Protein 2RA4 (pdb70)

Foldseek 3Di:
DDDDDDFDEDPDADPDLDDLQQFQAWDWGDPPYPDIWIWTAGPVGDTHTHHPPDPSVVVSNVVND/DDDDDDFDEDDDADPDDDDLQQFQAKDWGDPVYPDIWIWTAGPVGDTHTHDCVDPVNVVSNVVND

Organism: Homo sapiens (NCBI:txid9606)

Secondary structure (DSSP, 8-state):
------EEE-SS--SS---GGGEEEEEEPPTTSSS--EEEEETTS-EEEE-TTSHHHHHHHHHH-/------EEE-SS--SS---GGGEEEEEEPPTTSSS--EEEEETTS-EEEE-TTSHHHHHHHHHH-

Solvent-accessible surface area: 8096 Å² total; per-residue (Å²): 159,53,36,49,88,26,22,58,0,1,50,50,57,11,69,90,122,0,61,57,132,92,6,136,41,56,86,70,12,52,117,136,14,78,99,132,0,0,10,0,98,6,115,175,29,102,65,0,0,0,31,22,172,86,162,39,0,94,73,14,38,179,134,48,82,158,57,39,37,90,27,17,55,0,2,43,53,58,3,72,94,123,0,59,58,130,90,7,143,44,58,86,72,14,57,118,139,13,79,67,138,0,0,10,0,100,5,112,175,32,106,60,0,0,0,27,21,182,63,164,35,0,82,62,16,29,156,137,56,73

B-factor: mean 31.72, std 11.49, range [17.0, 300.69]

Radius of gyration: 17.09 Å; Cα contacts (8 Å, |Δi|>4): 269; chains: 2; bounding box: 38×31×46 Å

InterPro domains:
  IPR000827 CC chemokine, conserved site [PS00472] (34-75)
  IPR001811 Chemokine interleukin-8-like domain [PF00048] (32-89)
  IPR001811 Chemokine interleukin-8-like domain [SM00199] (31-89)
  IPR036048 Chemokine interleukin-8-like superfamily [SSF54117] (27-97)
  IPR039809 Chemokine beta/gamma/delta [PTHR12015] (4-91)

GO terms:
  GO:0005102 signaling receptor binding (F, TAS)
  GO:0008009 chemokine activity (F, TAS)
  GO:0005576 extracellular region (C, TAS)
  GO:0006874 intracellular calcium ion homeostasis (P, TAS)
  GO:0006935 chemotaxis (P, TAS)
  GO:0006954 inflammatory response (P, TAS)
  GO:0007165 signal transduction (P, TAS)
  GO:0007267 cell-cell signaling (P, TAS)
  GO:0005515 protein binding (F, IPI)
  GO:0008009 chemokine activity (F, IDA)
  GO:0031640 killing of cells of another organism (P, IDA)
  GO:0048245 eosinophil chemotaxis (P, IDA)
  GO:0007010 cytoskeleton organization (P, IDA)
  GO:0061844 antimicrobial humoral immune response mediated by antimicrobial peptide (P, IDA)
  GO:0008360 regulation of cell shape (P, IDA)

Sequence (130 aa):
DALNVPSTCCFTFSSKKISLQRLKSYVITTSRCPQKAVIFRTKLGKEICADPKEKWVQNYMKHLGDALNVPSTCCFTFSSKKISLQRLKSYVITTSRCPQKAVIFRTKLGKEICADPKEKWVQNYMKHLG

Nearest PDB structures (foldseek):
  2ra4-assembly1_A  TM=1.016E+00  e=4.316E-13  Homo sapiens
  2x6l-assembly1_A  TM=9.483E-01  e=9.615E-08  Homo sapiens
  2x6l-assembly1_B  TM=9.562E-01  e=1.734E-07  Homo sapiens
  5cor-assembly1_I  TM=9.356E-01  e=1.424E-07  Homo sapiens
  2vxw-assembly1_B  TM=9.364E-01  e=9.518E-07  Homo sapiens

Structure (mmCIF, N/CA/C/O backbone):
data_2RA4
#
_entry.id   2RA4
#
_cell.length_a   74.673
_cell.length_b   74.673
_cell.length_c   51.650
_cell.angle_alpha   90.00
_cell.angle_beta   90.00
_cell.angle_gamma   90.00
#
_symmetry.space_group_name_H-M   'I 4'
#
loop_
_entity.id
_entity.type
_entity.pdbx_description
1 polymer 'Small-inducible cytokine A13'
2 non-polymer 'SULFATE ION'
3 non-polymer 'trifluoroacetic acid'
4 water water
#
loop_
_atom_site.group_PDB
_atom_site.id
_atom_site.type_symbol
_atom_site.label_atom_id
_atom_site.label_alt_id
_atom_site.label_comp_id
_atom_site.label_asym_id
_atom_site.lab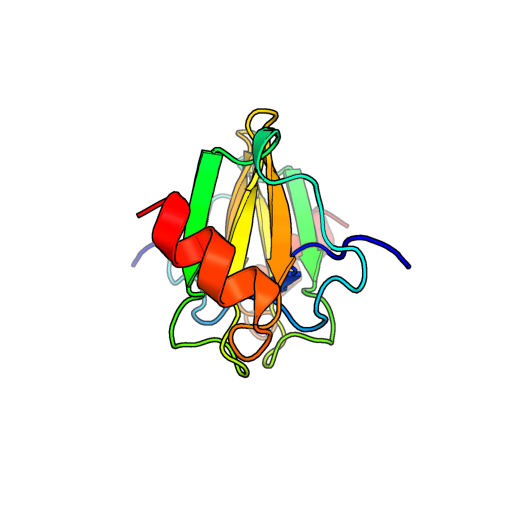el_entity_id
_atom_site.label_seq_id
_atom_site.pdbx_PDB_ins_code
_atom_site.Cartn_x
_atom_site.Cartn_y
_atom_site.Cartn_z
_atom_site.occupancy
_atom_site.B_iso_or_equiv
_atom_site.auth_seq_id
_atom_site.auth_comp_id
_atom_site.auth_asym_id
_atom_site.auth_atom_id
_atom_site.pdbx_PDB_model_num
ATOM 1 N N . ASP A 1 4 ? 26.251 11.288 11.662 1.00 32.69 3 ASP A N 1
ATOM 2 C CA . ASP A 1 4 ? 27.291 12.035 10.866 1.00 33.75 3 ASP A CA 1
ATOM 3 C C . ASP A 1 4 ? 27.383 13.489 11.303 1.00 32.49 3 ASP A C 1
ATOM 4 O O . ASP A 1 4 ? 26.382 14.089 11.708 1.00 33.09 3 ASP A O 1
ATOM 9 N N . ALA A 1 5 ? 28.577 14.072 11.223 1.00 31.21 4 ALA A N 1
ATOM 10 C CA . ALA A 1 5 ? 28.777 15.417 11.758 1.00 29.27 4 ALA A CA 1
ATOM 11 C C . ALA A 1 5 ? 29.968 16.015 11.078 1.00 28.30 4 ALA A C 1
ATOM 12 O O . ALA A 1 5 ? 30.741 15.312 10.438 1.00 28.86 4 ALA A O 1
ATOM 14 N N . LEU A 1 6 ? 30.077 17.327 11.185 1.00 26.55 5 LEU A N 1
ATOM 15 C CA . LEU A 1 6 ? 31.269 17.985 10.755 1.00 26.62 5 LEU A CA 1
ATOM 16 C C . LEU A 1 6 ? 32.285 17.849 11.873 1.00 26.15 5 LEU A C 1
ATOM 17 O O . LEU A 1 6 ? 31.942 17.858 13.087 1.00 26.61 5 LEU A O 1
ATOM 22 N N . ASN A 1 7 ? 33.549 17.733 11.499 1.00 25.29 6 ASN A N 1
ATOM 23 C CA . ASN A 1 7 ? 34.607 17.743 12.511 1.00 25.19 6 ASN A CA 1
ATOM 24 C C . ASN A 1 7 ? 35.505 18.920 12.211 1.00 25.62 6 ASN A C 1
ATOM 25 O O . ASN A 1 7 ? 35.590 19.339 11.045 1.00 26.16 6 ASN A O 1
ATOM 30 N N . VAL A 1 8 ? 36.108 19.463 13.245 1.00 24.71 7 VAL A N 1
ATOM 31 C CA . VAL A 1 8 ? 36.884 20.702 13.063 1.00 26.65 7 VAL A CA 1
ATOM 32 C C . VAL A 1 8 ? 38.339 20.522 13.501 1.00 25.56 7 VAL A C 1
ATOM 33 O O . VAL A 1 8 ? 38.656 19.558 14.236 1.00 26.85 7 VAL A O 1
ATOM 37 N N . PRO A 1 9 ? 39.227 21.428 13.059 1.00 26.21 8 PRO A N 1
ATOM 38 C CA . PRO A 1 9 ? 40.668 21.194 13.371 1.00 26.07 8 PRO A CA 1
ATOM 39 C C . PRO A 1 9 ? 41.080 21.363 14.834 1.00 25.76 8 PRO A C 1
ATOM 40 O O . PRO A 1 9 ? 40.319 21.965 15.661 1.00 27.45 8 PRO A O 1
ATOM 44 N N . SER A 1 10 ? 42.260 20.852 15.154 1.00 24.67 9 SER A N 1
ATOM 45 C CA . SER A 1 10 ? 42.884 20.969 16.468 1.00 25.68 9 SER A CA 1
ATOM 46 C C . SER A 1 10 ? 44.058 21.931 16.365 1.00 25.56 9 SER A C 1
ATOM 47 O O . SER A 1 10 ? 44.499 22.252 15.258 1.00 27.60 9 SER A O 1
ATOM 50 N N . THR A 1 11 ? 44.498 22.430 17.512 1.00 24.76 10 THR A N 1
ATOM 51 C CA . THR A 1 11 ? 45.561 23.394 17.531 1.00 26.57 10 THR A CA 1
ATOM 52 C C . THR A 1 11 ? 46.758 22.694 18.160 1.00 27.73 10 THR A C 1
ATOM 53 O O . THR A 1 11 ? 46.650 22.204 19.306 1.00 27.94 10 THR A O 1
ATOM 57 N N . CYS A 1 12 ? 47.896 22.675 17.467 1.00 26.39 11 CYS A N 1
ATOM 58 C CA . CYS A 1 12 ? 49.115 22.029 18.010 1.00 27.48 11 CYS A CA 1
ATOM 59 C C . CYS A 1 12 ? 50.312 22.966 17.896 1.00 29.16 11 CYS A C 1
ATOM 60 O O . CYS A 1 12 ? 50.297 23.837 17.018 1.00 29.66 11 CYS A O 1
ATOM 63 N N . CYS A 1 13 ? 51.301 22.813 18.792 1.00 26.33 12 CYS A N 1
ATOM 64 C CA . CYS A 1 13 ? 52.560 23.582 18.664 1.00 27.15 12 CYS A CA 1
ATOM 65 C C . CYS A 1 13 ? 53.699 22.655 18.177 1.00 28.60 12 CYS A C 1
ATOM 66 O O . CYS A 1 13 ? 53.913 21.609 18.769 1.00 29.99 12 CYS A O 1
ATOM 69 N N . PHE A 1 14 ? 54.444 23.026 17.140 1.00 27.45 13 PHE A N 1
ATOM 70 C CA . PHE A 1 14 ? 55.587 22.211 16.731 1.00 28.23 13 PHE A CA 1
ATOM 71 C C . PHE A 1 14 ? 56.917 22.930 16.933 1.00 28.34 13 PHE A C 1
ATOM 72 O O . PHE A 1 14 ? 57.958 22.341 16.693 1.00 28.91 13 PHE A O 1
ATOM 80 N N . THR A 1 15 ? 56.857 24.202 17.321 1.00 29.17 14 THR A N 1
ATOM 81 C CA . THR A 1 15 ? 58.029 24.964 17.707 1.00 30.31 14 THR A CA 1
ATOM 82 C C . THR A 1 15 ? 57.621 25.810 18.923 1.00 29.85 14 THR A C 1
ATOM 83 O O . THR A 1 15 ? 56.451 26.142 19.109 1.00 32.68 14 THR A O 1
ATOM 87 N N . PHE A 1 16 ? 58.599 26.088 19.759 1.00 30.09 15 PHE A N 1
ATOM 88 C CA . PHE A 1 16 ? 58.354 26.826 20.976 1.00 27.98 15 PHE A CA 1
ATOM 89 C C . PHE A 1 16 ? 58.957 28.216 20.880 1.00 28.74 15 PHE A C 1
ATOM 90 O O . PHE A 1 16 ? 60.066 28.389 20.362 1.00 29.38 15 PHE A O 1
ATOM 98 N N . SER A 1 17 ? 58.235 29.195 21.454 1.00 27.78 16 SER A N 1
ATOM 99 C CA . SER A 1 17 ? 58.761 30.571 21.472 1.00 29.88 16 SER A CA 1
ATOM 100 C C . SER A 1 17 ? 60.075 30.681 22.204 1.00 32.25 16 SER A C 1
ATOM 101 O O . SER A 1 17 ? 60.216 30.145 23.295 1.00 32.84 16 SER A O 1
ATOM 104 N N . SER A 1 18 ? 61.036 31.383 21.569 1.00 34.26 17 SER A N 1
ATOM 105 C CA . SER A 1 18 ? 62.351 31.691 22.164 1.00 37.40 17 SER A CA 1
ATOM 106 C C . SER A 1 18 ? 62.381 33.002 22.918 1.00 38.59 17 SER A C 1
ATOM 107 O O . SER A 1 18 ? 63.341 33.285 23.614 1.00 41.28 17 SER A O 1
ATOM 110 N N . LYS A 1 19 ? 61.379 33.842 22.711 1.00 38.70 18 LYS A N 1
ATOM 111 C CA . LYS A 1 19 ? 61.256 35.096 23.429 1.00 39.59 18 LYS A CA 1
ATOM 112 C C . LYS A 1 19 ? 60.402 34.840 24.639 1.00 39.45 18 LYS A C 1
ATOM 113 O O . LYS A 1 19 ? 59.352 34.240 24.520 1.00 38.97 18 LYS A O 1
ATOM 119 N N . LYS A 1 20 ? 60.838 35.318 25.791 1.00 38.13 19 LYS A N 1
ATOM 120 C CA . LYS A 1 20 ? 60.025 35.334 26.999 1.00 37.98 19 LYS A CA 1
ATOM 121 C C . LYS A 1 20 ? 59.228 36.641 26.994 1.00 37.01 19 LYS A C 1
ATOM 122 O O . LYS A 1 20 ? 59.757 37.698 27.307 1.00 38.77 19 LYS A O 1
ATOM 128 N N . ILE A 1 21 ? 57.969 36.548 26.608 1.00 34.71 20 ILE A N 1
ATOM 129 C CA . ILE A 1 21 ? 57.040 37.669 26.570 1.00 33.48 20 ILE A CA 1
ATOM 130 C C . ILE A 1 21 ? 56.751 38.195 27.982 1.00 31.69 20 ILE A C 1
ATOM 131 O O . ILE A 1 21 ? 56.840 37.446 28.946 1.00 32.86 20 ILE A O 1
ATOM 136 N N . SER A 1 22 ? 56.381 39.468 28.090 1.00 30.06 21 SER A N 1
ATOM 137 C CA . SER A 1 22 ? 56.011 40.083 29.355 1.00 30.40 21 SER A CA 1
ATOM 138 C C . SER A 1 22 ? 54.774 39.350 29.912 1.00 29.92 21 SER A C 1
ATOM 139 O O . SER A 1 22 ? 53.801 39.165 29.198 1.00 30.80 21 SER A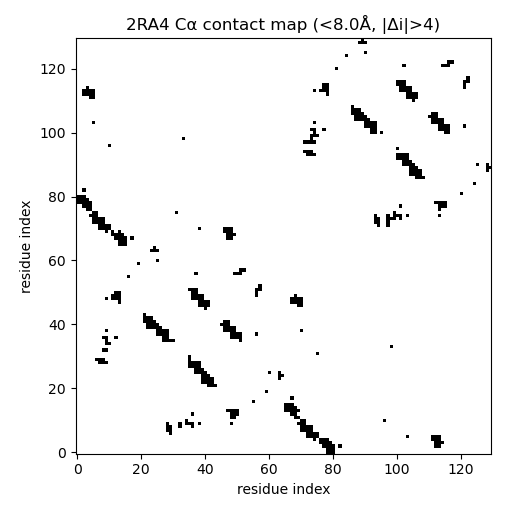 O 1
ATOM 142 N N . LEU A 1 23 ? 54.775 39.013 31.203 1.00 29.71 22 LEU A N 1
ATOM 143 C CA . LEU A 1 23 ? 53.611 38.355 31.786 1.00 27.25 22 LEU A CA 1
ATOM 144 C C . LEU A 1 23 ? 52.399 39.264 31.750 1.00 27.67 22 LEU A C 1
ATOM 145 O O . LEU A 1 23 ? 51.267 38.805 31.585 1.00 26.76 22 LEU A O 1
ATOM 150 N N . GLN A 1 24 ? 52.619 40.569 31.837 1.00 25.96 23 GLN A N 1
ATOM 151 C CA . GLN A 1 24 ? 51.477 41.527 31.771 1.00 26.83 23 GLN A CA 1
ATOM 152 C C . GLN A 1 24 ? 50.674 41.476 30.475 1.00 26.30 23 GLN A C 1
ATOM 153 O O . GLN A 1 24 ? 49.522 41.934 30.420 1.00 29.09 23 GLN A O 1
ATOM 164 N N . ARG A 1 25 ? 51.254 40.962 29.395 1.00 25.47 24 ARG A N 1
ATOM 165 C CA . ARG A 1 25 ? 50.490 40.831 28.158 1.00 25.36 24 ARG A CA 1
ATOM 166 C C . ARG A 1 25 ? 49.570 39.656 28.147 1.00 26.09 24 ARG A C 1
ATOM 167 O O . ARG A 1 25 ? 48.840 39.514 27.191 1.00 26.96 24 ARG A O 1
ATOM 175 N N . LEU A 1 26 ? 49.684 38.756 29.126 1.00 24.68 25 LEU A N 1
ATOM 176 C CA . LEU A 1 26 ? 48.967 37.480 29.037 1.00 26.36 25 LEU A CA 1
ATOM 177 C C . LEU A 1 26 ? 47.630 37.431 29.783 1.00 27.59 25 LEU A C 1
ATOM 178 O O . LEU A 1 26 ? 47.489 38.035 30.868 1.00 29.27 25 LEU A O 1
ATOM 183 N N . LYS A 1 27 ? 46.666 36.718 29.184 1.00 28.98 26 LYS A N 1
ATOM 184 C CA . LYS A 1 27 ? 45.317 36.561 29.704 1.00 30.42 26 LYS A CA 1
ATOM 185 C C . LYS A 1 27 ? 45.126 35.163 30.307 1.00 29.61 26 LYS A C 1
ATOM 186 O O . LYS A 1 27 ? 44.480 34.993 31.352 1.00 29.40 26 LYS A O 1
ATOM 197 N N . SER A 1 28 ? 45.689 34.142 29.673 1.00 28.28 27 SER A N 1
ATOM 198 C CA . SER A 1 28 ? 45.375 32.783 30.079 1.00 28.37 27 SER A CA 1
ATOM 199 C C . SER A 1 28 ? 46.320 31.838 29.355 1.00 27.47 27 SER A C 1
ATOM 200 O O . SER A 1 28 ? 47.136 32.279 28.518 1.00 27.15 27 SER A O 1
ATOM 203 N N . TYR A 1 29 ? 46.220 30.557 29.718 1.00 27.85 28 TYR A N 1
ATOM 204 C CA . TYR A 1 29 ? 46.956 29.535 28.993 1.00 25.95 28 TYR A CA 1
ATOM 205 C C . TYR A 1 29 ? 46.109 28.263 28.912 1.00 26.48 28 TYR A C 1
ATOM 206 O O . TYR A 1 29 ? 45.226 28.050 29.736 1.00 26.58 28 TYR A O 1
ATOM 215 N N . VAL A 1 30 ? 46.468 27.435 27.938 1.00 26.25 29 VAL A N 1
ATOM 216 C CA . VAL A 1 30 ? 45.929 26.082 27.821 1.00 26.18 29 VAL A CA 1
ATOM 217 C C . VAL A 1 30 ? 47.060 25.112 27.519 1.00 25.71 29 VAL A C 1
ATOM 218 O O . VAL A 1 30 ? 48.090 25.519 26.976 1.00 28.20 29 VAL A O 1
ATOM 222 N N . ILE A 1 31 ? 46.877 23.833 27.860 1.00 26.27 30 ILE A N 1
ATOM 223 C CA . ILE A 1 31 ? 47.829 22.820 27.376 1.00 26.38 30 ILE A CA 1
ATOM 224 C C . ILE A 1 31 ? 47.184 22.222 26.099 1.00 28.76 30 ILE A C 1
ATOM 225 O O . ILE A 1 31 ? 45.947 22.032 26.076 1.00 28.53 30 ILE A O 1
ATOM 230 N N . THR A 1 32 ? 47.979 21.953 25.062 1.00 26.77 31 THR A N 1
ATOM 231 C CA . THR A 1 32 ? 47.409 21.421 23.820 1.00 27.18 31 THR A CA 1
ATOM 232 C C . THR A 1 32 ? 46.692 20.101 24.021 1.00 27.77 31 THR A C 1
ATOM 233 O O . THR A 1 32 ? 47.009 19.310 24.976 1.00 28.08 31 THR A O 1
ATOM 237 N N . THR A 1 33 ? 45.741 19.849 23.132 1.00 27.37 32 THR A N 1
ATOM 238 C CA . THR A 1 33 ? 45.079 18.548 23.137 1.00 29.07 32 THR A CA 1
ATOM 239 C C . THR A 1 33 ? 46.048 17.382 23.223 1.00 29.07 32 THR A C 1
ATOM 240 O O . THR A 1 33 ? 47.157 17.363 22.627 1.00 30.17 32 THR A O 1
ATOM 244 N N . SER A 1 34 ? 45.612 16.316 23.903 1.00 31.75 33 SER A N 1
ATOM 245 C CA . SER A 1 34 ? 46.466 15.154 24.022 1.00 31.69 33 SER A CA 1
ATOM 246 C C . SER A 1 34 ? 46.790 14.449 22.685 1.00 32.58 33 SER A C 1
ATOM 247 O O . SER A 1 34 ? 47.710 13.656 22.614 1.00 32.83 33 SER A O 1
ATOM 250 N N . ARG A 1 35 ? 46.048 14.776 21.640 1.00 32.09 34 ARG A N 1
ATOM 251 C CA . ARG A 1 35 ? 46.287 14.222 20.315 1.00 32.21 34 ARG A CA 1
ATOM 252 C C . ARG A 1 35 ? 47.584 14.734 19.630 1.00 31.68 34 ARG A C 1
ATOM 253 O O . ARG A 1 35 ? 48.110 14.101 18.687 1.00 30.02 34 ARG A O 1
ATOM 268 N N . CYS A 1 36 ? 48.083 15.886 20.070 1.00 30.67 35 CYS A N 1
ATOM 269 C CA . CYS A 1 36 ? 49.247 16.502 19.423 1.00 30.61 35 CYS A CA 1
ATOM 270 C C . CYS A 1 36 ? 50.455 15.633 19.697 1.00 32.68 35 CYS A C 1
ATOM 271 O O . CYS A 1 36 ? 50.559 15.049 20.786 1.00 33.64 35 CYS A O 1
ATOM 274 N N . PRO A 1 37 ? 51.376 15.566 18.730 1.00 32.51 36 PRO A N 1
ATOM 275 C CA . PRO A 1 37 ? 52.602 14.792 18.922 1.00 32.94 36 PRO A CA 1
ATOM 276 C C . PRO A 1 37 ? 53.447 15.246 20.122 1.00 34.07 36 PRO A C 1
ATOM 277 O O . PRO A 1 37 ? 54.105 14.405 20.732 1.00 33.77 36 PRO A O 1
ATOM 281 N N . GLN A 1 38 ? 53.478 16.546 20.435 1.00 34.51 37 GLN A N 1
ATOM 282 C CA . GLN A 1 38 ? 54.265 17.021 21.562 1.00 37.44 37 GLN A CA 1
ATOM 283 C C . GLN A 1 38 ? 53.387 17.926 22.432 1.00 34.32 37 GLN A C 1
ATOM 284 O O . GLN A 1 38 ? 52.540 18.663 21.909 1.00 36.03 37 GLN A O 1
ATOM 290 N N . LYS A 1 39 ? 53.533 17.792 23.742 1.00 32.51 38 LYS A N 1
ATOM 291 C CA . LYS A 1 39 ? 52.836 18.658 24.699 1.00 31.22 38 LYS A CA 1
ATOM 292 C C . LYS A 1 39 ? 53.379 20.106 24.611 1.00 29.08 38 LYS A C 1
ATOM 293 O O . LYS A 1 39 ? 54.600 20.325 24.559 1.00 29.30 38 LYS A O 1
ATOM 299 N N . ALA A 1 40 ? 52.455 21.071 24.658 1.00 28.84 39 ALA A N 1
ATOM 300 C CA . ALA A 1 40 ? 52.858 22.443 24.610 1.00 26.55 39 ALA A CA 1
ATOM 301 C C . ALA A 1 40 ? 51.894 23.259 25.382 1.00 26.97 39 ALA A C 1
ATOM 302 O O . ALA A 1 40 ? 50.777 22.824 25.631 1.00 26.93 39 ALA A O 1
ATOM 304 N N . VAL A 1 41 ? 52.387 24.407 25.811 1.00 24.67 40 VAL A N 1
ATOM 305 C CA . VAL A 1 41 ? 51.523 25.426 26.432 1.00 26.12 40 VAL A CA 1
ATOM 306 C C . VAL A 1 41 ? 51.184 26.430 25.349 1.00 26.76 40 VAL A C 1
ATOM 307 O O . VAL A 1 41 ? 52.075 26.830 24.572 1.00 28.19 40 VAL A O 1
ATOM 311 N N . ILE A 1 42 ? 49.935 26.874 25.262 1.00 26.07 41 ILE A N 1
ATOM 312 C CA . ILE A 1 42 ? 49.633 28.023 24.396 1.00 26.74 41 ILE A CA 1
ATOM 313 C C . ILE A 1 42 ? 49.162 29.149 25.322 1.00 27.16 41 ILE A C 1
ATOM 314 O O . ILE A 1 42 ? 48.189 28.967 26.094 1.00 26.18 41 ILE A O 1
ATOM 319 N N . PHE A 1 43 ? 49.926 30.238 25.351 1.00 26.40 42 PHE A N 1
ATOM 320 C CA . PHE A 1 43 ? 49.489 31.414 26.041 1.00 25.27 42 PHE A CA 1
ATOM 321 C C . PHE A 1 43 ? 48.565 32.227 25.152 1.00 27.00 42 PHE A C 1
ATOM 322 O O . PHE A 1 43 ? 48.828 32.364 23.951 1.00 28.54 42 PHE A O 1
ATOM 330 N N . ARG A 1 44 ? 47.508 32.801 25.750 1.00 26.79 43 ARG A N 1
ATOM 331 C CA . ARG A 1 44 ? 46.665 33.720 24.982 1.00 28.06 43 ARG A CA 1
ATOM 332 C C . ARG A 1 44 ? 46.918 35.124 25.525 1.00 27.01 43 ARG A C 1
ATOM 333 O O . ARG A 1 44 ? 46.834 35.349 26.757 1.00 27.44 43 ARG A O 1
ATOM 341 N N . THR A 1 45 ? 47.271 36.072 24.645 1.00 27.42 44 THR A N 1
ATOM 342 C CA . THR A 1 4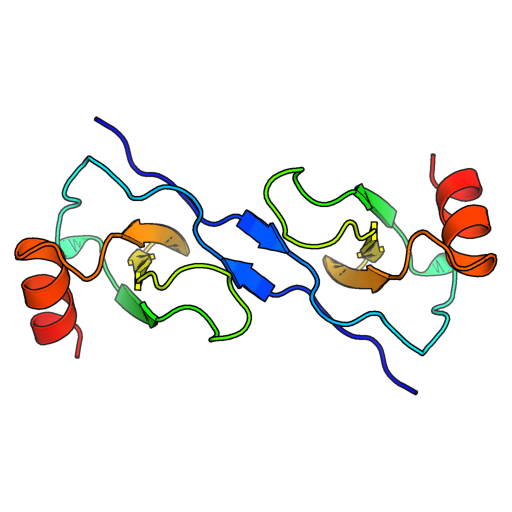5 ? 47.547 37.415 25.139 1.00 26.74 44 THR A CA 1
ATOM 343 C C . THR A 1 45 ? 46.210 38.171 25.254 1.00 25.64 44 THR A C 1
ATOM 344 O O . THR A 1 45 ? 45.207 37.764 24.641 1.00 26.78 44 THR A O 1
ATOM 348 N N . LYS A 1 46 ? 46.205 39.278 26.002 1.00 24.19 45 LYS A N 1
ATOM 349 C CA . LYS A 1 46 ? 45.018 40.110 26.176 1.00 25.82 45 LYS A CA 1
ATOM 350 C C . LYS A 1 46 ? 44.539 40.643 24.844 1.00 26.95 45 LYS A C 1
ATOM 351 O O . LYS A 1 46 ? 43.359 41.047 24.729 1.00 28.53 45 LYS A O 1
ATOM 357 N N . LEU A 1 47 ? 45.435 40.716 23.859 1.00 25.52 46 LEU A N 1
ATOM 358 C CA . LEU A 1 47 ? 44.975 41.189 22.543 1.00 25.12 46 LEU A CA 1
ATOM 359 C C . LEU A 1 47 ? 44.562 40.035 21.614 1.00 27.30 46 LEU A C 1
ATOM 360 O O . LEU A 1 47 ? 44.143 40.285 20.496 1.00 28.78 46 LEU A O 1
ATOM 365 N N . GLY A 1 48 ? 44.651 38.816 22.094 1.00 28.43 47 GLY A N 1
ATOM 366 C CA . GLY A 1 48 ? 44.099 37.669 21.336 1.00 30.49 47 GLY A CA 1
ATOM 367 C C . GLY A 1 48 ? 45.137 36.825 20.620 1.00 31.96 47 GLY A C 1
ATOM 368 O O . GLY A 1 48 ? 44.761 35.844 19.977 1.00 33.77 47 GLY A O 1
ATOM 369 N N . LYS A 1 49 ? 46.427 37.136 20.752 1.00 30.40 48 LYS A N 1
ATOM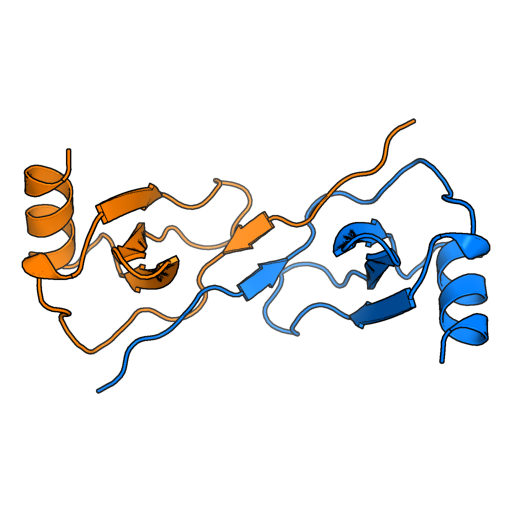 370 C CA . LYS A 1 49 ? 47.464 36.391 19.980 1.00 30.25 48 LYS A CA 1
ATOM 371 C C . LYS A 1 49 ? 47.623 35.043 20.731 1.00 30.78 48 LYS A C 1
ATOM 372 O O . LYS A 1 49 ? 47.483 35.022 21.945 1.00 32.26 48 LYS A O 1
ATOM 378 N N . GLU A 1 50 ? 47.946 33.969 20.021 1.00 30.08 49 GLU A N 1
ATOM 379 C CA . GLU A 1 50 ? 48.274 32.680 20.669 1.00 28.89 49 GLU A CA 1
ATOM 380 C C . GLU A 1 50 ? 49.768 32.463 20.514 1.00 29.51 49 GLU A C 1
ATOM 381 O O . GLU A 1 50 ? 50.271 32.590 19.377 1.00 29.66 49 GLU A O 1
ATOM 387 N N . ILE A 1 51 ? 50.447 32.125 21.630 1.00 25.45 50 ILE A N 1
ATOM 388 C CA . ILE A 1 51 ? 51.903 31.947 21.626 1.00 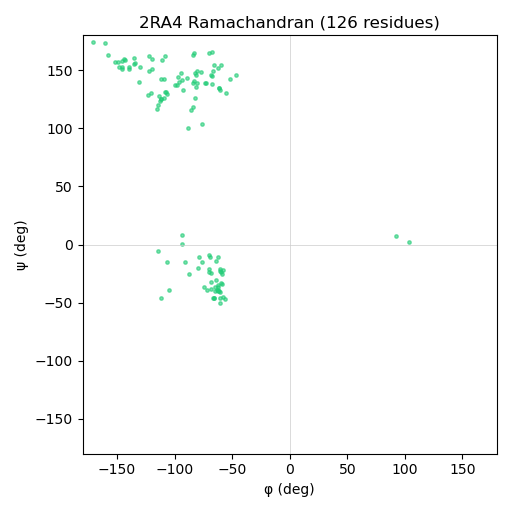27.58 50 ILE A CA 1
ATOM 389 C C . ILE A 1 51 ? 52.235 30.523 22.123 1.00 26.40 50 ILE A C 1
ATOM 390 O O . ILE A 1 51 ? 51.776 30.153 23.204 1.00 28.71 50 ILE A O 1
ATOM 395 N N . CYS A 1 52 ? 53.046 29.798 21.355 1.00 25.85 51 CYS A N 1
ATOM 396 C CA . CYS A 1 52 ? 53.497 28.455 21.746 1.00 26.62 51 CYS A CA 1
ATOM 397 C C . CYS A 1 52 ? 54.655 28.565 22.730 1.00 25.33 51 CYS A C 1
ATOM 398 O O . CYS A 1 52 ? 55.594 29.385 22.516 1.00 25.95 51 CYS A O 1
ATOM 401 N N . ALA A 1 53 ? 54.663 27.717 23.764 1.00 24.56 52 ALA A N 1
ATOM 402 C CA . ALA A 1 53 ? 55.760 27.757 24.739 1.00 25.61 52 ALA A CA 1
ATOM 403 C C . ALA A 1 53 ? 56.032 26.396 25.294 1.00 24.95 52 ALA A C 1
ATOM 404 O O . ALA A 1 53 ? 55.136 25.529 25.301 1.00 26.20 52 ALA A O 1
ATOM 406 N N . ASP A 1 54 ? 57.287 26.190 25.712 1.00 23.02 53 ASP A N 1
ATOM 407 C CA . ASP A 1 54 ? 57.754 24.867 26.119 1.00 24.68 53 ASP A CA 1
ATOM 408 C C . ASP A 1 54 ? 57.358 24.649 27.585 1.00 23.14 53 ASP A C 1
ATOM 409 O O . ASP A 1 54 ? 57.778 25.355 28.436 1.00 22.08 53 ASP A O 1
ATOM 414 N N . PRO A 1 55 ? 56.537 23.643 27.879 1.00 24.73 54 PRO A N 1
ATOM 415 C CA . PRO A 1 55 ? 56.120 23.354 29.260 1.00 25.76 54 PRO A CA 1
ATOM 416 C C . PRO A 1 55 ? 57.275 23.071 30.223 1.00 24.61 54 PRO A C 1
ATOM 417 O O . PRO A 1 55 ? 57.114 23.159 31.478 1.00 23.64 54 PRO A O 1
ATOM 421 N N . LYS A 1 56 ? 58.443 22.667 29.690 1.00 23.11 55 LYS A N 1
ATOM 422 C CA . LYS A 1 56 ? 59.596 22.345 30.509 1.00 22.38 55 LYS A CA 1
ATOM 423 C C . LYS A 1 56 ? 60.371 23.584 30.983 1.00 22.29 55 LYS A C 1
ATOM 424 O O . LYS A 1 56 ? 61.133 23.526 31.922 1.00 24.78 55 LYS A O 1
ATOM 435 N N . GLU A 1 57 ? 60.190 24.720 30.305 1.00 22.06 56 GLU A N 1
ATOM 436 C CA . GLU A 1 57 ? 60.989 25.943 30.665 1.00 23.55 56 GLU A CA 1
ATOM 437 C C . GLU A 1 57 ? 60.540 26.588 31.992 1.00 23.48 56 GLU A C 1
ATOM 438 O O . GLU A 1 57 ? 59.338 26.745 32.266 1.00 23.98 56 GLU A O 1
ATOM 444 N N . LYS A 1 58 ? 61.505 27.030 32.805 1.00 23.14 57 LYS A N 1
ATOM 445 C CA . LYS A 1 58 ? 61.177 27.620 34.116 1.00 22.32 57 LYS A CA 1
ATOM 446 C C . LYS A 1 58 ? 60.206 28.813 33.920 1.00 24.03 57 LYS A C 1
ATOM 447 O O . LYS A 1 58 ? 59.244 28.951 34.661 1.00 25.73 57 LYS A O 1
ATOM 453 N N . TRP A 1 59 ? 60.484 29.699 32.976 1.00 24.70 58 TRP A N 1
ATOM 454 C CA . TRP A 1 59 ? 59.610 30.898 32.848 1.00 25.51 58 TRP A CA 1
ATOM 455 C C . TRP A 1 59 ? 58.188 30.562 32.516 1.00 25.66 58 TRP A C 1
ATOM 456 O O . TRP A 1 59 ? 57.273 31.197 33.037 1.00 27.05 58 TRP A O 1
ATOM 467 N N . VAL A 1 60 ? 58.006 29.534 31.686 1.00 24.51 59 VAL A N 1
ATOM 468 C CA . VAL A 1 60 ? 56.687 29.119 31.232 1.00 23.24 59 VAL A CA 1
ATOM 469 C C . VAL A 1 60 ? 55.944 28.590 32.457 1.00 23.19 59 VAL A C 1
ATOM 470 O O . VAL A 1 60 ? 54.793 28.981 32.707 1.00 24.69 59 VAL A O 1
ATOM 474 N N . GLN A 1 61 ? 56.612 27.758 33.240 1.00 22.39 60 GLN A N 1
ATOM 475 C CA . GLN A 1 61 ? 56.018 27.238 34.482 1.00 23.06 60 GLN A CA 1
ATOM 476 C C . GLN A 1 61 ? 55.653 28.321 35.482 1.00 24.47 60 GLN A C 1
ATOM 477 O O . GLN A 1 61 ? 54.551 28.286 36.055 1.00 25.78 60 GLN A O 1
ATOM 483 N N . ASN A 1 62 ? 56.511 29.318 35.634 1.00 25.95 61 ASN A N 1
ATOM 484 C CA . ASN A 1 62 ? 56.233 30.410 36.570 1.00 26.38 61 ASN A CA 1
ATOM 485 C C . ASN A 1 62 ? 55.012 31.169 36.066 1.00 25.98 61 ASN A C 1
ATOM 486 O O . ASN A 1 62 ? 54.139 31.566 36.855 1.00 26.65 61 ASN A O 1
ATOM 495 N N . TYR A 1 63 ? 54.913 31.366 34.734 1.00 24.51 62 TYR A N 1
ATOM 496 C CA . TYR A 1 63 ? 53.776 32.113 34.214 1.00 24.98 62 TYR A CA 1
ATOM 497 C C . TYR A 1 63 ? 52.503 31.329 34.403 1.00 25.96 62 TYR A C 1
ATOM 498 O O . TYR A 1 63 ? 51.480 31.937 34.693 1.00 26.88 62 TYR A O 1
ATOM 507 N N . MET A 1 64 ? 52.547 30.000 34.226 1.00 24.56 63 MET A N 1
ATOM 508 C CA . MET A 1 64 ? 51.346 29.176 34.391 1.00 26.07 63 MET A CA 1
ATOM 509 C C . MET A 1 64 ? 50.862 29.285 35.840 1.00 27.14 63 MET A C 1
ATOM 510 O O . MET A 1 64 ? 49.656 29.369 36.093 1.00 27.87 63 MET A O 1
ATOM 519 N N . LYS A 1 65 ? 51.803 29.316 36.774 1.00 27.08 64 LYS A N 1
ATOM 520 C CA . LYS A 1 65 ? 51.454 29.475 38.215 1.00 28.38 64 LYS A CA 1
ATOM 521 C C . LYS A 1 65 ? 50.782 30.825 38.438 1.00 29.24 64 LYS A C 1
ATOM 522 O O . LYS A 1 65 ? 49.828 30.915 39.244 1.00 30.45 64 LYS A O 1
ATOM 528 N N . HIS A 1 66 ? 51.247 31.877 37.774 1.00 28.64 65 HIS A N 1
ATOM 529 C CA . HIS A 1 66 ? 50.606 33.189 38.001 1.00 29.74 65 HIS A CA 1
ATOM 530 C C . HIS A 1 66 ? 49.241 33.266 37.387 1.00 31.09 65 HIS A C 1
ATOM 531 O O . HIS A 1 66 ? 48.306 33.797 38.008 1.00 33.67 65 HIS A O 1
ATOM 544 N N . LEU A 1 67 ? 49.080 32.697 36.200 1.00 31.79 66 LEU A N 1
ATOM 545 C CA . LEU A 1 67 ? 47.842 32.799 35.477 1.00 33.28 66 LEU A CA 1
ATOM 546 C C . LEU A 1 67 ? 46.721 31.920 36.043 1.00 36.06 66 LEU A C 1
ATOM 547 O O . LEU A 1 67 ? 45.554 32.342 36.066 1.00 38.39 66 LEU A O 1
ATOM 552 N N . GLY A 1 68 ? 47.069 30.735 36.530 1.00 38.33 67 GLY A N 1
ATOM 553 C CA . GLY A 1 68 ? 46.083 29.809 37.106 1.00 40.63 67 GLY A CA 1
ATOM 554 C C . GLY A 1 68 ? 45.359 28.909 36.092 1.00 42.57 67 GLY A C 1
ATOM 555 O O . GLY A 1 68 ? 45.207 29.226 34.882 1.00 44.24 67 GLY A O 1
ATOM 556 N N . ASP B 1 4 ? 65.522 36.132 18.547 1.00 30.97 3 ASP B N 1
ATOM 557 C CA . ASP B 1 4 ? 64.435 35.461 19.359 1.00 30.70 3 ASP B CA 1
ATOM 558 C C . ASP B 1 4 ? 63.066 36.009 18.997 1.00 29.52 3 ASP B C 1
ATOM 559 O O . ASP B 1 4 ? 62.902 37.213 18.808 1.00 29.28 3 ASP B O 1
ATOM 564 N N . ALA B 1 5 ? 62.077 35.120 18.945 1.00 27.61 4 ALA B N 1
ATOM 565 C CA . ALA B 1 5 ? 60.794 35.469 18.339 1.00 26.37 4 ALA B CA 1
ATOM 566 C C . ALA B 1 5 ? 59.751 34.635 19.019 1.00 24.72 4 ALA B C 1
ATOM 567 O O . ALA B 1 5 ? 60.049 33.607 19.661 1.00 26.41 4 ALA B O 1
ATOM 569 N N . LEU B 1 6 ? 58.534 35.126 18.951 1.00 23.70 5 LEU B N 1
ATOM 570 C CA . LEU B 1 6 ? 57.416 34.328 19.379 1.00 21.87 5 LEU B CA 1
ATOM 571 C C . LEU B 1 6 ? 57.060 33.379 18.266 1.00 23.65 5 LEU B C 1
ATOM 572 O O . LEU B 1 6 ? 57.161 33.745 17.078 1.00 23.20 5 LEU B O 1
ATOM 577 N N . ASN B 1 7 ? 56.549 32.198 18.614 1.00 23.61 6 ASN B N 1
ATOM 578 C CA . ASN B 1 7 ? 56.079 31.245 17.592 1.00 25.78 6 ASN B CA 1
ATOM 579 C C . ASN B 1 7 ? 54.612 30.963 17.907 1.00 26.13 6 ASN B C 1
ATOM 580 O O . ASN B 1 7 ? 54.216 31.030 19.081 1.00 24.98 6 ASN B O 1
ATOM 585 N N . VAL B 1 8 ? 53.823 30.684 16.876 1.00 26.23 7 VAL B N 1
ATOM 586 C CA . VAL B 1 8 ? 52.382 30.524 17.034 1.00 26.01 7 VAL B CA 1
ATOM 587 C C . VAL B 1 8 ? 51.929 29.113 16.603 1.00 25.76 7 VAL B C 1
ATOM 588 O O . VAL B 1 8 ? 52.687 28.375 15.875 1.00 26.39 7 VAL B O 1
ATOM 592 N N . PRO B 1 9 ? 50.764 28.705 17.079 1.00 25.58 8 PRO B N 1
ATOM 593 C CA . PRO B 1 9 ? 50.335 27.325 16.782 1.00 25.87 8 PRO B CA 1
ATOM 594 C C . PRO B 1 9 ? 50.015 27.028 15.327 1.00 27.58 8 PRO B C 1
ATOM 595 O O . PRO B 1 9 ? 49.765 27.969 14.512 1.00 28.42 8 PRO B O 1
ATOM 599 N N . SER B 1 10 ? 49.925 25.716 15.050 1.00 26.17 9 SER B N 1
ATOM 600 C CA . SER B 1 10 ? 49.613 25.154 13.742 1.00 28.63 9 SER B CA 1
ATOM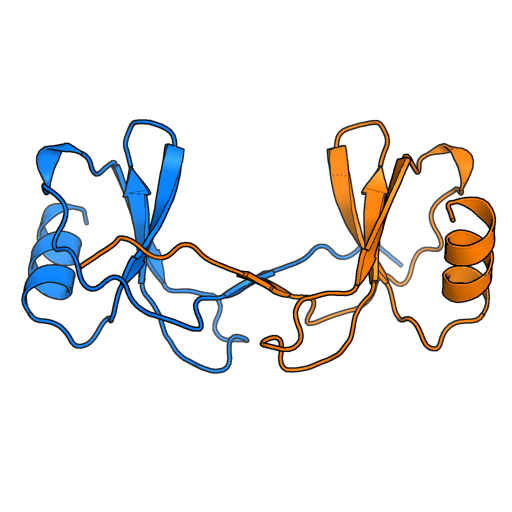 601 C C . SER B 1 10 ? 48.221 24.533 13.879 1.00 27.60 9 SER B C 1
ATOM 602 O O . SER B 1 10 ? 47.737 24.244 14.998 1.00 29.76 9 SER B O 1
ATOM 605 N N . THR B 1 11 ?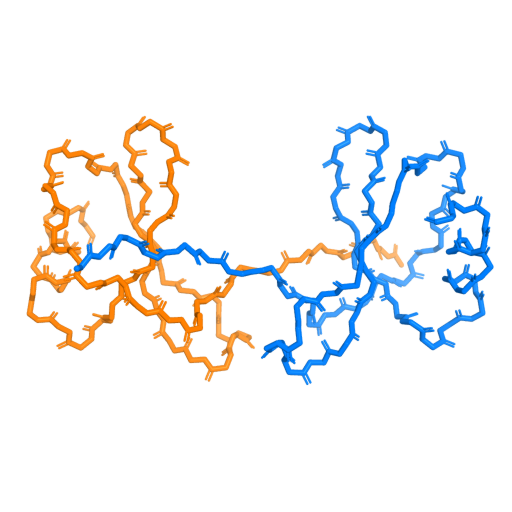 47.569 24.362 12.738 1.00 26.4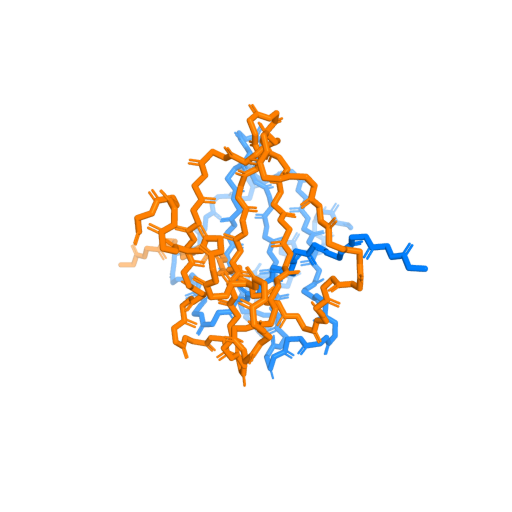4 10 THR B N 1
ATOM 606 C CA . THR B 1 11 ? 46.242 23.795 12.703 1.00 26.89 10 THR B CA 1
ATOM 607 C C . THR B 1 11 ? 46.280 22.439 12.050 1.00 27.14 10 THR B C 1
ATOM 608 O O . THR B 1 11 ? 46.793 22.306 10.927 1.00 28.29 10 THR B O 1
ATOM 612 N N . CYS B 1 12 ? 45.769 21.418 12.747 1.00 26.86 11 CYS B N 1
ATOM 613 C CA . CYS B 1 12 ? 45.863 20.050 12.171 1.00 27.05 11 CYS B CA 1
ATOM 614 C C . CYS B 1 12 ? 44.527 19.384 12.356 1.00 28.24 11 CYS B C 1
ATOM 615 O O . CYS B 1 12 ? 43.726 19.766 13.244 1.00 29.57 11 CYS B O 1
ATOM 618 N N . CYS B 1 13 ? 44.311 18.349 11.559 1.00 26.16 12 CYS B N 1
ATOM 619 C CA . CYS B 1 13 ? 43.070 17.556 11.696 1.00 25.84 12 CYS B CA 1
ATOM 620 C C . CYS B 1 13 ? 43.344 16.163 12.164 1.00 26.42 12 CYS B C 1
ATOM 621 O O . CYS B 1 13 ? 44.111 15.442 11.532 1.00 26.82 12 CYS B O 1
ATOM 624 N N . PHE B 1 14 ? 42.671 15.719 13.222 1.00 25.93 13 PHE B N 1
ATOM 625 C CA . PHE B 1 14 ? 42.893 14.367 13.727 1.00 25.59 13 PHE B CA 1
ATOM 626 C C . PHE B 1 14 ? 41.746 13.403 13.412 1.00 25.51 13 PHE B C 1
ATOM 627 O O . PHE B 1 14 ? 41.850 12.200 13.597 1.00 26.26 13 PHE B O 1
ATOM 635 N N . THR B 1 15 ? 40.614 14.000 13.026 1.00 27.24 14 THR B N 1
ATOM 636 C CA . THR B 1 15 ? 39.431 13.227 12.608 1.00 28.06 14 THR B CA 1
ATOM 637 C C . THR B 1 15 ? 38.841 13.969 11.396 1.00 28.69 14 THR B C 1
ATOM 638 O O . THR B 1 15 ? 39.059 15.182 11.246 1.00 31.25 14 THR B O 1
ATOM 642 N N . PHE B 1 16 ? 38.158 13.235 10.519 1.00 28.43 15 PHE B N 1
ATOM 643 C CA . PHE B 1 16 ? 37.651 13.781 9.262 1.00 28.35 15 PHE B CA 1
ATOM 644 C C . PHE B 1 16 ? 36.147 13.818 9.346 1.00 29.32 15 PHE B C 1
ATOM 645 O O . PHE B 1 16 ? 35.521 12.871 9.854 1.00 30.10 15 PHE B O 1
ATOM 653 N N . SER B 1 17 ? 35.555 14.861 8.781 1.00 30.32 16 SER B N 1
ATOM 654 C CA . SER B 1 17 ? 34.100 15.002 8.771 1.00 29.47 16 SER B CA 1
ATOM 655 C C . SER B 1 17 ? 33.420 13.871 8.039 1.00 31.53 16 SER B C 1
ATOM 656 O O . SER B 1 17 ? 33.845 13.492 6.934 1.00 31.62 16 SER B O 1
ATOM 659 N N . SER B 1 18 ? 32.351 13.340 8.663 1.00 33.14 17 SER B N 1
ATOM 660 C CA . SER B 1 18 ? 31.483 12.338 8.040 1.00 35.05 17 SER B CA 1
ATOM 661 C C . SER B 1 18 ? 30.341 12.927 7.200 1.00 36.41 17 SER B C 1
ATOM 662 O O . SER B 1 18 ? 29.818 12.251 6.310 1.00 38.07 17 SER B O 1
ATOM 665 N N . LYS B 1 19 ? 29.923 14.144 7.510 1.00 36.87 18 LYS B N 1
ATOM 666 C CA . LYS B 1 19 ? 28.898 14.806 6.723 1.00 37.96 18 LYS B CA 1
ATOM 667 C C . LYS B 1 19 ? 29.524 15.445 5.506 1.00 36.98 18 LYS B C 1
ATOM 668 O O . LYS B 1 19 ? 30.457 16.235 5.640 1.00 37.56 18 LYS B O 1
ATOM 674 N N . LYS B 1 20 ? 29.022 15.129 4.325 1.00 36.59 19 LYS B N 1
ATOM 675 C CA . LYS B 1 20 ? 29.358 15.918 3.137 1.00 37.03 19 LYS B CA 1
ATOM 676 C C . LYS B 1 20 ? 28.588 17.244 3.146 1.00 36.86 19 LYS B C 1
ATOM 677 O O . LYS B 1 20 ? 27.401 17.275 2.821 1.00 37.63 19 LYS B O 1
ATOM 683 N N . ILE B 1 21 ? 29.278 18.324 3.489 1.00 35.91 20 ILE B N 1
ATOM 684 C CA . ILE B 1 21 ? 28.696 19.670 3.536 1.00 34.94 20 ILE B CA 1
ATOM 685 C C . ILE B 1 21 ? 28.311 20.121 2.129 1.00 33.44 20 ILE B C 1
ATOM 686 O O . ILE B 1 21 ? 28.956 19.740 1.156 1.00 33.01 20 ILE B O 1
ATOM 691 N N . SER B 1 22 ? 27.277 20.940 2.028 1.00 31.29 21 SER B N 1
ATOM 692 C CA . SER B 1 22 ? 26.931 21.602 0.791 1.00 31.00 21 SER B CA 1
ATOM 693 C C . SER B 1 22 ? 28.094 22.416 0.192 1.00 30.24 21 SER B C 1
ATOM 694 O O . SER B 1 22 ? 28.715 23.246 0.861 1.00 28.51 21 SER B O 1
ATOM 697 N N . LEU B 1 23 ? 28.380 22.223 -1.091 1.00 29.58 22 LEU B N 1
ATOM 698 C CA . LEU B 1 23 ? 29.427 23.021 -1.725 1.00 28.87 22 LEU B CA 1
ATOM 699 C C . LEU B 1 23 ? 29.158 24.538 -1.685 1.00 28.44 22 LEU B C 1
ATOM 700 O O . LEU B 1 23 ? 30.103 25.340 -1.548 1.00 28.72 22 LEU B O 1
ATOM 705 N N . GLN B 1 24 ? 27.882 24.929 -1.753 1.00 27.19 23 GLN B N 1
ATOM 706 C CA . GLN B 1 24 ? 27.488 26.347 -1.730 1.00 27.87 23 GLN B CA 1
ATOM 707 C C . GLN B 1 24 ? 27.912 27.048 -0.445 1.00 27.60 23 GLN B C 1
ATOM 708 O O . GLN B 1 24 ? 28.030 28.263 -0.425 1.00 29.74 23 GLN B O 1
ATOM 719 N N . ARG B 1 25 ? 28.121 26.290 0.635 1.00 26.50 24 ARG B N 1
ATOM 720 C CA . ARG B 1 25 ? 28.566 26.882 1.906 1.00 27.03 24 ARG B CA 1
ATOM 721 C C . ARG B 1 25 ? 30.035 27.265 1.925 1.00 26.20 24 ARG B C 1
ATOM 722 O O . ARG B 1 25 ? 30.476 27.928 2.877 1.00 26.31 24 ARG B O 1
ATOM 730 N N . LEU B 1 26 ? 30.805 26.752 0.954 1.00 26.20 25 LEU B N 1
ATOM 731 C CA . LEU B 1 26 ? 32.254 26.853 1.018 1.00 26.24 25 LEU B CA 1
ATOM 732 C C . LEU B 1 26 ? 32.848 28.038 0.289 1.00 27.17 25 LEU B C 1
ATOM 733 O O . LEU B 1 26 ? 32.347 28.459 -0.751 1.00 27.46 25 LEU B O 1
ATOM 738 N N . LYS B 1 27 ? 33.962 28.525 0.845 1.00 27.14 26 LYS B N 1
ATOM 739 C CA . LYS B 1 27 ? 34.679 29.707 0.350 1.00 29.24 26 LYS B CA 1
ATOM 740 C C . LYS B 1 27 ? 36.032 29.253 -0.234 1.00 28.18 26 LYS B C 1
ATOM 741 O O . LYS B 1 27 ? 36.421 29.645 -1.348 1.00 27.49 26 LYS B O 1
ATOM 747 N N . SER B 1 28 ? 36.747 28.392 0.501 1.00 25.41 27 SER B N 1
ATOM 748 C CA . SER B 1 28 ? 38.120 28.058 0.098 1.00 24.99 27 SER B CA 1
ATOM 749 C C . SER B 1 28 ? 38.526 26.744 0.765 1.00 24.89 27 SER B C 1
ATOM 750 O O . SER B 1 28 ? 37.783 26.178 1.599 1.00 23.84 27 SER B O 1
ATOM 753 N N . TYR B 1 29 ? 39.692 26.257 0.371 1.00 25.81 28 TYR B N 1
ATOM 754 C CA . TYR B 1 29 ? 40.335 25.188 1.137 1.00 25.08 28 TYR B CA 1
ATOM 755 C C . TYR B 1 29 ? 41.852 25.332 1.199 1.00 24.99 28 TYR B C 1
ATOM 756 O O . TYR B 1 29 ? 42.458 26.032 0.378 1.00 24.15 28 TYR B O 1
ATOM 765 N N . VAL B 1 30 ? 42.444 24.680 2.219 1.00 25.07 29 VAL B N 1
ATOM 766 C CA . VAL B 1 30 ? 43.879 24.524 2.338 1.00 24.49 29 VAL B CA 1
ATOM 767 C C . VAL B 1 30 ? 44.198 23.096 2.694 1.00 24.26 29 VAL B C 1
ATOM 768 O O . VAL B 1 30 ? 43.353 22.370 3.204 1.00 25.03 29 VAL B O 1
ATOM 772 N N . ILE B 1 31 ? 45.418 22.686 2.355 1.00 23.24 30 ILE B N 1
ATOM 773 C CA . ILE B 1 31 ? 45.911 21.428 2.864 1.00 23.26 30 ILE B CA 1
ATOM 774 C C . ILE B 1 31 ? 46.692 21.749 4.149 1.00 26.23 30 ILE B C 1
ATOM 775 O O . ILE B 1 31 ? 47.411 22.758 4.232 1.00 27.01 30 ILE B O 1
ATOM 780 N N . THR B 1 32 ? 46.580 20.912 5.152 1.00 24.15 31 THR B N 1
ATOM 781 C CA . THR B 1 32 ? 47.308 21.197 6.409 1.00 25.01 31 THR B CA 1
ATOM 782 C C . THR B 1 32 ? 48.835 21.231 6.247 1.00 27.11 31 THR B C 1
ATOM 783 O O . THR B 1 32 ? 49.374 20.565 5.382 1.00 25.28 31 THR B O 1
ATOM 787 N N . THR B 1 33 ? 49.502 22.017 7.111 1.00 27.35 32 THR B N 1
ATOM 788 C CA . THR B 1 33 ? 50.962 22.016 7.130 1.00 30.68 32 THR B CA 1
ATOM 789 C C . THR B 1 33 ? 51.619 20.618 7.244 1.00 29.63 32 THR B C 1
ATOM 790 O O . THR B 1 33 ? 51.100 19.733 7.957 1.00 28.83 32 THR B O 1
ATOM 794 N N . SER B 1 34 ? 52.746 20.396 6.561 1.00 31.15 33 SER B N 1
ATOM 795 C CA . SER B 1 34 ? 53.385 19.107 6.671 1.00 31.16 33 SER B CA 1
ATOM 796 C C . SER B 1 34 ? 53.852 18.786 8.096 1.00 32.10 33 SER B C 1
ATOM 797 O O . SER B 1 34 ? 54.241 17.659 8.378 1.00 33.40 33 SER B O 1
ATOM 802 N N . ARG B 1 35 ? 53.819 19.769 8.983 1.00 31.51 34 ARG B N 1
ATOM 803 C CA . ARG B 1 35 ? 54.187 19.489 10.388 1.00 32.79 34 ARG B CA 1
ATOM 804 C C . ARG B 1 35 ? 53.159 18.582 11.079 1.00 30.65 34 ARG B C 1
ATOM 805 O O . ARG B 1 35 ? 53.466 17.892 12.077 1.00 28.99 34 ARG B O 1
ATOM 813 N N . CYS B 1 36 ? 51.925 18.601 10.560 1.00 29.25 35 CYS B N 1
ATOM 814 C CA . CYS B 1 36 ? 50.839 17.795 11.156 1.00 28.09 35 CYS B CA 1
ATOM 815 C C . CYS B 1 36 ? 51.122 16.337 10.957 1.00 27.78 35 CYS B C 1
ATOM 816 O O . CYS B 1 36 ? 51.643 15.988 9.884 1.00 28.20 35 CYS B O 1
ATOM 819 N N . PRO B 1 37 ? 50.760 15.464 11.913 1.00 27.91 36 PRO B N 1
ATOM 820 C CA . PRO B 1 37 ? 50.991 14.004 11.708 1.00 28.51 36 PRO B CA 1
ATOM 821 C C . PRO B 1 37 ? 50.141 13.246 10.661 1.00 27.84 36 PRO B C 1
ATOM 822 O O . PRO B 1 37 ? 50.399 12.089 10.386 1.00 26.27 36 PRO B O 1
ATOM 826 N N . GLN B 1 38 ? 49.109 13.875 10.096 1.00 27.57 37 GLN B N 1
ATOM 827 C CA . GLN B 1 38 ? 48.369 13.290 8.969 1.00 28.84 37 GLN B CA 1
ATOM 828 C C . GLN B 1 38 ? 47.890 14.370 8.009 1.00 27.93 37 GLN B C 1
ATOM 829 O O . GLN B 1 38 ? 47.557 15.496 8.445 1.00 29.45 37 GLN B O 1
ATOM 835 N N . LYS B 1 39 ? 47.755 14.003 6.738 1.00 24.91 38 LYS B N 1
ATOM 836 C CA . LYS B 1 39 ? 47.382 14.987 5.746 1.00 24.99 38 LYS B CA 1
ATOM 837 C C . LYS B 1 39 ? 45.865 15.205 5.765 1.00 25.13 38 LYS B C 1
ATOM 838 O O . LYS B 1 39 ? 45.079 14.217 5.709 1.00 25.13 38 LYS B O 1
ATOM 844 N N . ALA B 1 40 ? 45.467 16.468 5.710 1.00 24.82 39 ALA B N 1
ATOM 845 C CA . ALA B 1 40 ? 44.043 16.767 5.697 1.00 23.79 39 ALA B CA 1
ATOM 846 C C . ALA B 1 40 ? 43.754 17.978 4.847 1.00 24.49 39 ALA B C 1
ATOM 847 O O . ALA B 1 40 ? 44.619 18.812 4.609 1.00 24.13 39 ALA B O 1
ATOM 849 N N . VAL B 1 41 ? 42.507 18.046 4.409 1.00 23.07 40 VAL B N 1
ATOM 850 C CA . VAL B 1 41 ? 41.998 19.252 3.795 1.00 24.03 40 VAL B CA 1
ATOM 851 C C . VAL B 1 41 ? 41.191 20.002 4.834 1.00 25.40 40 VAL B C 1
ATOM 852 O O . VAL B 1 41 ? 40.438 19.391 5.627 1.00 25.31 40 VAL B O 1
ATOM 856 N N . ILE B 1 42 ? 41.352 21.328 4.910 1.00 23.73 41 ILE B N 1
ATOM 857 C CA . ILE B 1 42 ? 40.433 22.131 5.760 1.00 24.00 41 ILE B CA 1
ATOM 858 C C . ILE B 1 42 ? 39.665 23.001 4.781 1.00 25.25 41 ILE B C 1
ATOM 859 O O . ILE B 1 42 ? 40.263 23.791 4.074 1.00 24.37 41 ILE B O 1
ATOM 864 N N . PHE B 1 43 ? 38.345 22.855 4.762 1.00 25.77 42 PHE B N 1
ATOM 865 C CA . PHE B 1 43 ? 37.469 23.760 4.011 1.00 26.41 42 PHE B CA 1
ATOM 866 C C . PHE B 1 43 ? 37.078 24.917 4.918 1.00 26.91 42 PHE B C 1
ATOM 867 O O . PHE B 1 43 ? 36.838 24.726 6.128 1.00 27.67 42 PHE B O 1
ATOM 875 N N . ARG B 1 44 ? 36.982 26.127 4.338 1.00 27.44 43 ARG B N 1
ATOM 876 C CA . ARG B 1 44 ? 36.593 27.298 5.115 1.00 28.19 43 ARG B CA 1
ATOM 877 C C . ARG B 1 44 ? 35.227 27.696 4.585 1.00 28.14 43 ARG B C 1
ATOM 878 O O . ARG B 1 44 ? 35.070 27.821 3.364 1.00 27.23 43 ARG B O 1
ATOM 893 N N . THR B 1 45 ? 34.206 27.772 5.451 1.00 26.69 44 THR B N 1
ATOM 894 C CA . THR B 1 45 ? 32.863 28.120 4.915 1.00 26.77 44 THR B CA 1
ATOM 895 C C . THR B 1 45 ? 32.761 29.626 4.793 1.00 26.22 44 THR B C 1
ATOM 896 O O . THR B 1 45 ? 33.555 30.360 5.420 1.00 26.46 44 THR B O 1
ATOM 900 N N . LYS B 1 46 ? 31.756 30.078 4.050 1.00 26.17 45 LYS B N 1
ATOM 901 C CA . LYS B 1 46 ? 31.497 31.495 3.864 1.00 27.70 45 LYS B CA 1
ATOM 902 C C . LYS B 1 46 ? 31.241 32.195 5.175 1.00 28.21 45 LYS B C 1
ATOM 903 O O . LYS B 1 46 ? 31.429 33.430 5.262 1.00 30.77 45 LYS B O 1
ATOM 909 N N . LEU B 1 47 ? 30.776 31.458 6.182 1.00 25.60 46 LEU B N 1
ATOM 910 C CA . LEU B 1 47 ? 30.565 32.087 7.489 1.00 25.34 46 LEU B CA 1
ATOM 911 C C . LEU B 1 47 ? 31.770 31.936 8.427 1.00 27.43 46 LEU B C 1
ATOM 912 O O . LEU B 1 47 ? 31.674 32.282 9.620 1.00 29.46 46 LEU B O 1
ATOM 917 N N . GLY B 1 48 ? 32.867 31.432 7.891 1.00 26.25 47 GLY B N 1
ATOM 918 C CA . GLY B 1 48 ? 34.165 31.353 8.666 1.00 28.38 47 GLY B CA 1
ATOM 919 C C . GLY B 1 48 ? 34.477 30.089 9.438 1.00 30.19 47 GLY B C 1
ATOM 920 O O . GLY B 1 48 ? 35.516 30.053 10.133 1.00 32.48 47 GLY B O 1
ATOM 921 N N . LYS B 1 49 ? 33.676 29.030 9.295 1.00 29.14 48 LYS B N 1
ATOM 922 C CA . LYS B 1 49 ? 33.887 27.803 10.073 1.00 28.69 48 LYS B CA 1
ATOM 923 C C . LYS B 1 49 ? 34.972 27.026 9.320 1.00 28.28 48 LYS B C 1
ATOM 924 O O . LYS B 1 49 ? 34.977 27.054 8.095 1.00 29.40 48 LYS B O 1
ATOM 930 N N . GLU B 1 50 ? 35.797 26.294 10.034 1.00 28.31 49 GLU B N 1
ATOM 931 C CA . GLU B 1 50 ? 36.821 25.439 9.386 1.00 27.87 49 GLU B CA 1
ATOM 932 C C . GLU B 1 50 ? 36.341 23.992 9.556 1.00 29.22 49 GLU B C 1
ATOM 933 O O . GLU B 1 50 ? 35.983 23.595 10.678 1.00 29.37 49 GLU B O 1
ATOM 939 N N . ILE B 1 51 ? 36.338 23.221 8.469 1.00 25.48 50 ILE B N 1
ATOM 940 C CA . ILE B 1 51 ? 35.870 21.816 8.466 1.00 27.79 50 ILE B CA 1
ATOM 941 C C . ILE B 1 51 ? 37.002 20.874 8.027 1.00 27.09 50 ILE B C 1
ATOM 942 O O . ILE B 1 51 ? 37.532 21.073 6.949 1.00 29.23 50 ILE B O 1
ATOM 950 N N . CYS B 1 52 ? 37.244 19.812 8.789 1.00 26.37 51 CYS B N 1
ATOM 951 C CA . CYS B 1 52 ? 38.309 18.843 8.395 1.00 25.78 51 CYS B CA 1
ATOM 952 C C . CYS B 1 52 ? 37.715 17.868 7.394 1.00 24.88 51 CYS B C 1
ATOM 953 O O . CYS B 1 52 ? 36.628 17.310 7.644 1.00 25.67 51 CYS B O 1
ATOM 956 N N . ALA B 1 53 ? 38.480 17.519 6.355 1.00 23.55 52 ALA B N 1
ATOM 957 C CA . ALA B 1 53 ? 37.988 16.529 5.370 1.00 24.23 52 ALA B CA 1
ATOM 958 C C . ALA B 1 53 ? 39.155 15.677 4.838 1.00 26.16 52 ALA B C 1
ATOM 959 O O . ALA B 1 53 ? 40.317 16.133 4.797 1.00 25.59 52 ALA B O 1
ATOM 961 N N . ASP B 1 54 ? 38.810 14.469 4.437 1.00 24.79 53 ASP B N 1
ATOM 962 C CA . ASP B 1 54 ? 39.803 13.415 4.054 1.00 26.75 53 ASP B CA 1
ATOM 963 C C . ASP B 1 54 ? 40.162 13.592 2.601 1.00 26.24 53 ASP B C 1
ATOM 964 O O . ASP B 1 54 ? 39.328 13.444 1.739 1.00 26.27 53 ASP B O 1
ATOM 969 N N . PRO B 1 55 ? 41.427 13.906 2.287 1.00 27.28 54 PRO B N 1
ATOM 970 C CA . PRO B 1 55 ? 41.653 14.085 0.858 1.00 28.00 54 PRO B CA 1
ATOM 971 C C . PRO B 1 55 ? 41.572 12.818 -0.014 1.00 29.13 54 PRO B C 1
ATOM 972 O O . PRO B 1 55 ? 41.508 12.961 -1.232 1.00 28.70 54 PRO B O 1
ATOM 976 N N . LYS B 1 56 ? 41.524 11.620 0.593 1.00 28.10 55 LYS B N 1
ATOM 977 C CA . LYS B 1 56 ? 41.300 10.377 -0.180 1.00 30.11 55 LYS B CA 1
ATOM 978 C C . LYS B 1 56 ? 39.888 10.244 -0.735 1.00 29.55 55 LYS B C 1
ATOM 979 O O . LYS B 1 56 ? 39.686 9.486 -1.707 1.00 31.19 55 LYS B O 1
ATOM 985 N N . GLU B 1 57 ? 38.917 10.935 -0.111 1.00 29.84 56 GLU B N 1
ATOM 986 C CA . GLU B 1 57 ? 37.489 10.786 -0.442 1.00 31.29 56 GLU B CA 1
ATOM 987 C C . GLU B 1 57 ? 37.147 11.455 -1.773 1.00 28.79 56 GLU B C 1
ATOM 988 O O . GLU B 1 57 ? 37.648 12.533 -2.070 1.00 29.27 56 GLU B O 1
ATOM 994 N N . LYS B 1 58 ? 36.303 10.816 -2.595 1.00 30.29 57 LYS B N 1
ATOM 995 C CA . LYS B 1 58 ? 35.989 11.365 -3.923 1.00 28.82 57 LYS B CA 1
ATOM 996 C C . LYS B 1 58 ? 35.386 12.788 -3.839 1.00 28.90 57 LYS B C 1
ATOM 997 O O . LYS B 1 58 ? 35.788 13.680 -4.590 1.00 30.58 57 LYS B O 1
ATOM 1003 N N . TRP B 1 59 ? 34.435 13.014 -2.936 1.00 28.51 58 TRP B N 1
ATOM 1004 C CA . TRP B 1 59 ? 33.749 14.303 -2.892 1.00 28.92 58 TRP B CA 1
ATOM 1005 C C . TRP B 1 59 ? 34.699 15.396 -2.521 1.00 27.69 58 TRP B C 1
ATOM 1006 O O . TRP B 1 59 ? 34.590 16.506 -3.036 1.00 28.51 58 TRP B O 1
ATOM 1017 N N . VAL B 1 60 ? 35.630 15.067 -1.626 1.00 26.94 59 VAL B N 1
ATOM 1018 C CA . VAL B 1 60 ? 36.627 16.043 -1.168 1.00 26.09 59 VAL B CA 1
ATOM 1019 C C . VAL B 1 60 ? 37.452 16.516 -2.372 1.00 26.51 59 VAL B C 1
ATOM 1020 O O . VAL B 1 60 ? 37.547 17.720 -2.631 1.00 27.45 59 VAL B O 1
ATOM 1024 N N . GLN B 1 61 ? 37.967 15.568 -3.159 1.00 26.96 60 GLN B N 1
ATOM 1025 C CA . GLN B 1 61 ? 38.739 15.937 -4.338 1.00 28.60 60 GLN B CA 1
ATOM 1026 C C . GLN B 1 61 ? 37.886 16.753 -5.349 1.00 28.22 60 GLN B C 1
ATOM 1027 O O . GLN B 1 61 ? 38.358 17.736 -5.952 1.00 27.57 60 GLN B O 1
ATOM 1033 N N . ASN B 1 62 ? 36.628 16.357 -5.519 1.00 29.35 61 ASN B N 1
ATOM 1034 C CA . ASN B 1 62 ? 35.705 17.076 -6.409 1.00 29.51 61 ASN B CA 1
ATOM 1035 C C . ASN B 1 62 ? 35.536 18.526 -5.927 1.00 28.28 61 ASN B C 1
ATOM 1036 O O . ASN B 1 62 ? 35.614 19.470 -6.719 1.00 27.88 61 ASN B O 1
ATOM 1041 N N . TYR B 1 63 ? 35.334 18.702 -4.612 1.00 26.00 62 TYR B N 1
ATOM 1042 C CA . TYR B 1 63 ? 35.177 20.034 -4.063 1.00 26.12 62 TYR B CA 1
ATOM 1043 C C . TYR B 1 63 ? 36.440 20.869 -4.278 1.00 26.96 62 TYR B C 1
ATOM 1044 O O . TYR B 1 63 ? 36.350 22.062 -4.534 1.00 27.76 62 TYR B O 1
ATOM 1053 N N . MET B 1 64 ? 37.616 20.254 -4.110 1.00 26.52 63 MET B N 1
ATOM 1054 C CA . MET B 1 64 ? 38.885 20.997 -4.273 1.00 27.58 63 MET B CA 1
ATOM 1055 C C . MET B 1 64 ? 39.001 21.504 -5.734 1.00 28.41 63 MET B C 1
ATOM 1056 O O . MET B 1 64 ? 39.502 22.600 -5.992 1.00 28.08 63 MET B O 1
ATOM 1061 N N . LYS B 1 65 ? 38.493 20.709 -6.656 1.00 27.95 64 LYS B N 1
ATOM 1062 C CA . LYS B 1 65 ? 38.577 21.053 -8.069 1.00 30.55 64 LYS B CA 1
ATOM 1063 C C . LYS B 1 65 ? 37.752 22.289 -8.331 1.00 31.44 64 LYS B C 1
ATOM 1064 O O . LYS B 1 65 ? 38.189 23.195 -9.085 1.00 32.43 64 LYS B O 1
ATOM 1070 N N . HIS B 1 66 ? 36.537 22.292 -7.774 1.00 30.80 65 HIS B N 1
ATOM 1071 C CA . HIS B 1 66 ? 35.623 23.412 -7.956 1.00 31.61 65 HIS B CA 1
ATOM 1072 C C . HIS B 1 66 ? 36.152 24.673 -7.295 1.00 33.28 65 HIS B C 1
ATOM 1073 O O . HIS B 1 66 ? 36.154 25.736 -7.919 1.00 34.96 65 HIS B O 1
ATOM 1086 N N . LEU B 1 67 ? 36.624 24.563 -6.056 1.00 32.96 66 LEU B N 1
ATOM 1087 C CA . LEU B 1 67 ? 37.136 25.758 -5.373 1.00 33.49 66 LEU B CA 1
ATOM 1088 C C . LEU B 1 67 ? 38.414 26.268 -6.006 1.00 35.53 66 LEU B C 1
ATOM 1089 O O . LEU B 1 67 ? 38.663 27.461 -5.983 1.00 36.06 66 LEU B O 1
ATOM 1094 N N . GLY B 1 68 ? 39.226 25.352 -6.541 1.00 37.73 67 GLY B N 1
ATOM 1095 C CA . GLY B 1 68 ? 40.535 25.648 -7.117 1.00 39.87 67 GLY B CA 1
ATOM 1096 C C . GLY B 1 68 ? 41.617 24.864 -6.385 1.00 42.07 67 GLY B C 1
ATOM 1097 O O . GLY B 1 68 ? 42.190 23.898 -6.927 1.00 45.12 67 GLY B O 1
#

CATH classification: 2.40.50.40